Protein AF-A0A956UAR2-F1 (afdb_monomer_lite)

pLDDT: mean 91.89, std 7.22, range [58.56, 98.56]

Sequence (109 aa):
MPASSVLVLFIIAAMLYVFWKFGYRDERAEPYEEAINDVESRLDWARSRPTPLPAGMETHLQEAETLVAEAKKLWNGMKWDRALRTAWKARKAMNQAQDIFTADYKARN

Structure (mmCIF, N/CA/C/O backbone):
data_AF-A0A956UAR2-F1
#
_entry.id   AF-A0A956UAR2-F1
#
loop_
_atom_site.group_PDB
_atom_site.id
_atom_site.type_symbol
_atom_site.label_atom_id
_atom_site.label_alt_id
_atom_site.label_comp_id
_atom_site.label_asym_id
_atom_site.label_entity_id
_atom_site.label_seq_id
_atom_site.pdbx_PDB_ins_code
_atom_site.Cartn_x
_atom_site.Cartn_y
_atom_site.Cartn_z
_atom_site.occupancy
_atom_site.B_iso_or_equiv
_atom_site.auth_seq_id
_atom_site.auth_comp_id
_atom_site.auth_asym_id
_atom_site.auth_atom_id
_atom_site.pdbx_PDB_model_num
ATOM 1 N N . MET A 1 1 ? 32.718 -3.453 -38.865 1.00 58.56 1 MET A N 1
ATOM 2 C CA . MET A 1 1 ? 31.285 -3.085 -38.922 1.00 58.56 1 MET A CA 1
ATOM 3 C C . MET A 1 1 ? 31.189 -1.579 -39.080 1.00 58.56 1 MET A C 1
ATOM 5 O O . MET A 1 1 ? 31.917 -0.894 -38.369 1.00 58.56 1 MET A O 1
ATOM 9 N N . PRO A 1 2 ? 30.374 -1.052 -40.006 1.00 71.06 2 PRO A N 1
ATOM 10 C CA . PRO A 1 2 ? 30.201 0.390 -40.126 1.00 71.06 2 PRO A CA 1
ATOM 11 C C . PRO A 1 2 ? 29.513 0.931 -38.862 1.00 71.06 2 PRO A C 1
ATOM 13 O O . PRO A 1 2 ? 28.656 0.260 -38.284 1.00 71.06 2 PRO A O 1
ATOM 16 N N . ALA A 1 3 ? 29.902 2.128 -38.413 1.00 66.94 3 ALA A N 1
ATOM 17 C CA . ALA A 1 3 ? 29.392 2.753 -37.184 1.00 66.94 3 ALA A CA 1
ATOM 18 C C . ALA A 1 3 ? 27.852 2.861 -37.155 1.00 66.94 3 ALA A C 1
ATOM 20 O O . ALA A 1 3 ? 27.229 2.763 -36.098 1.00 66.94 3 ALA A O 1
ATOM 21 N N . SER A 1 4 ? 27.232 2.968 -38.331 1.00 75.25 4 SER A N 1
ATOM 22 C CA . SER A 1 4 ? 25.784 2.943 -38.540 1.00 75.25 4 SER A CA 1
ATOM 23 C C . SER A 1 4 ? 25.126 1.622 -38.123 1.00 75.25 4 SER A C 1
ATOM 25 O O . SER A 1 4 ? 24.049 1.652 -37.538 1.00 75.25 4 SER A O 1
ATOM 27 N N . SER A 1 5 ? 25.767 0.466 -38.328 1.00 82.44 5 SER A N 1
ATOM 28 C CA . SER A 1 5 ? 25.226 -0.826 -37.874 1.00 82.44 5 SER A CA 1
ATOM 29 C C . SER A 1 5 ? 25.219 -0.948 -36.350 1.00 82.44 5 SER A C 1
ATOM 31 O O . SER A 1 5 ? 24.293 -1.518 -35.782 1.00 82.44 5 SER A O 1
ATOM 33 N N . VAL A 1 6 ? 26.227 -0.386 -35.678 1.00 82.88 6 VAL A N 1
ATOM 34 C CA . VAL A 1 6 ? 26.327 -0.402 -34.211 1.00 82.88 6 VAL A CA 1
ATOM 35 C C . VAL A 1 6 ? 25.265 0.508 -33.586 1.00 82.88 6 VAL A C 1
ATOM 37 O O . VAL A 1 6 ? 24.587 0.100 -32.647 1.00 82.88 6 VAL A O 1
ATOM 40 N N . LEU A 1 7 ? 25.057 1.706 -34.143 1.00 87.25 7 LEU A N 1
ATOM 41 C CA . LEU A 1 7 ? 24.005 2.627 -33.699 1.00 87.25 7 LEU A CA 1
ATOM 42 C C . LEU A 1 7 ? 22.607 2.004 -33.822 1.00 87.25 7 LEU A C 1
ATOM 44 O O . LEU A 1 7 ? 21.807 2.093 -32.893 1.00 87.25 7 LEU A O 1
ATOM 48 N N . VAL A 1 8 ? 22.329 1.333 -34.943 1.00 90.19 8 VAL A N 1
ATOM 49 C CA . VAL A 1 8 ? 21.055 0.634 -35.163 1.00 90.19 8 VAL A CA 1
ATOM 50 C C . VAL A 1 8 ? 20.833 -0.453 -34.107 1.00 90.19 8 VAL A C 1
ATOM 52 O O . VAL A 1 8 ? 19.738 -0.551 -33.560 1.00 90.19 8 VAL A O 1
ATOM 55 N N . LEU A 1 9 ? 21.870 -1.218 -33.749 1.00 90.50 9 LEU A N 1
ATOM 56 C CA . LEU A 1 9 ? 21.777 -2.224 -32.686 1.00 90.50 9 LEU A CA 1
ATOM 57 C C . LEU A 1 9 ? 21.478 -1.604 -31.312 1.00 90.50 9 LEU A C 1
ATOM 59 O O . LEU A 1 9 ? 20.648 -2.142 -30.579 1.00 90.50 9 LEU A O 1
ATOM 63 N N . PHE A 1 10 ? 22.085 -0.461 -30.974 1.00 90.31 10 PHE A N 1
ATOM 64 C CA . PHE A 1 10 ? 21.771 0.259 -29.733 1.00 90.31 10 PHE A CA 1
ATOM 65 C C . PHE A 1 10 ? 20.321 0.748 -29.692 1.00 90.31 10 PHE A C 1
ATOM 67 O O . PHE A 1 10 ? 19.666 0.618 -28.659 1.00 90.31 10 PHE A O 1
ATOM 74 N N . ILE A 1 11 ? 19.805 1.272 -30.808 1.00 91.06 11 ILE A N 1
ATOM 75 C CA . ILE A 1 11 ? 18.410 1.720 -30.907 1.00 91.06 11 ILE A CA 1
ATOM 76 C C . ILE A 1 11 ? 17.457 0.536 -30.718 1.00 91.06 11 ILE A C 1
ATOM 78 O O . ILE A 1 11 ? 16.526 0.625 -29.920 1.00 91.06 11 ILE A O 1
ATOM 82 N N . ILE A 1 12 ? 17.714 -0.592 -31.386 1.00 93.75 12 ILE A N 1
ATOM 83 C CA . ILE A 1 12 ? 16.897 -1.806 -31.248 1.00 93.75 12 ILE A CA 1
ATOM 84 C C . ILE A 1 12 ? 16.917 -2.308 -29.799 1.00 93.75 12 ILE A C 1
ATOM 86 O O . ILE A 1 12 ? 15.861 -2.583 -29.230 1.00 93.75 12 ILE A O 1
ATOM 90 N N . ALA A 1 13 ? 18.093 -2.379 -29.171 1.00 89.62 13 ALA A N 1
ATOM 91 C CA . ALA A 1 13 ? 18.221 -2.798 -27.777 1.00 89.62 13 ALA A CA 1
ATOM 92 C C . ALA A 1 13 ? 17.467 -1.859 -26.818 1.00 89.62 13 ALA A C 1
ATOM 94 O O . ALA A 1 13 ? 16.775 -2.328 -25.915 1.00 89.62 13 ALA A O 1
ATOM 95 N N . ALA A 1 14 ? 17.548 -0.543 -27.036 1.00 89.69 14 ALA A N 1
ATOM 96 C CA . ALA A 1 14 ? 16.816 0.443 -26.247 1.00 89.69 14 ALA A CA 1
ATOM 97 C C . ALA A 1 14 ? 15.294 0.299 -26.415 1.00 89.69 14 ALA A C 1
ATOM 99 O O . ALA A 1 14 ? 14.567 0.329 -25.423 1.00 89.69 14 ALA A O 1
ATOM 100 N N . MET A 1 15 ? 14.808 0.084 -27.641 1.00 91.31 15 MET A N 1
ATOM 101 C CA . MET A 1 15 ? 13.387 -0.164 -27.901 1.00 91.31 15 MET A CA 1
ATOM 102 C C . MET A 1 15 ? 12.901 -1.431 -27.194 1.00 91.31 15 MET A C 1
ATOM 104 O O . MET A 1 15 ? 11.904 -1.381 -26.476 1.00 91.31 15 MET A O 1
ATOM 108 N N . LE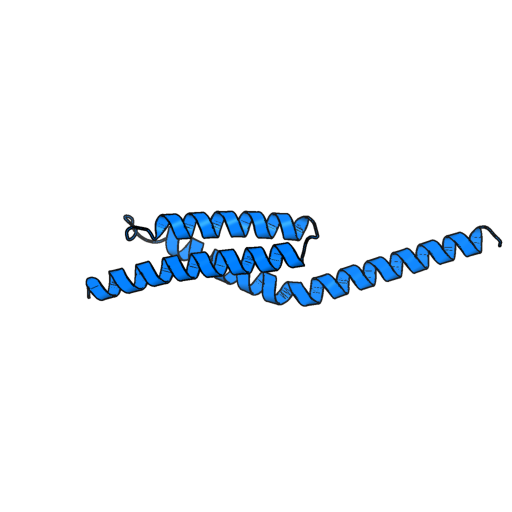U A 1 16 ? 13.624 -2.547 -27.336 1.00 91.25 16 LEU A N 1
ATOM 109 C CA . LEU A 1 16 ? 13.290 -3.809 -26.666 1.00 91.25 16 LEU A CA 1
ATOM 110 C C . LEU A 1 16 ? 13.265 -3.652 -25.142 1.00 91.25 16 LEU A C 1
ATOM 112 O O . LEU A 1 16 ? 12.344 -4.135 -24.486 1.00 91.25 16 LEU A O 1
ATOM 116 N N . TYR A 1 17 ? 14.237 -2.930 -24.583 1.00 87.62 17 TYR A N 1
ATOM 117 C CA . TYR A 1 17 ? 14.280 -2.624 -23.157 1.00 87.62 17 TYR A CA 1
ATOM 118 C C . TYR A 1 17 ? 13.049 -1.831 -22.699 1.00 87.62 17 TYR A C 1
ATOM 120 O O . TYR A 1 17 ? 12.459 -2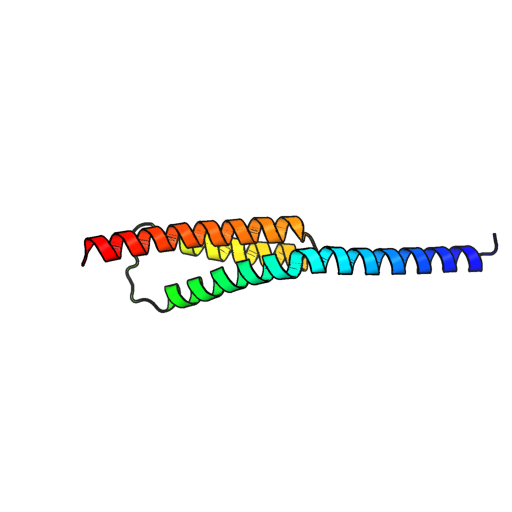.148 -21.665 1.00 87.62 17 TYR A O 1
ATOM 128 N N . VAL A 1 18 ? 12.632 -0.825 -23.472 1.00 86.44 18 VAL A N 1
ATOM 129 C CA . VAL A 1 18 ? 11.430 -0.035 -23.179 1.00 86.44 18 VAL A CA 1
ATOM 130 C C . VAL A 1 18 ? 10.179 -0.914 -23.224 1.00 86.44 18 VAL A C 1
ATOM 132 O O . VAL A 1 18 ? 9.417 -0.902 -22.260 1.00 86.44 18 VAL A O 1
ATOM 135 N N . PHE A 1 19 ? 9.988 -1.723 -24.270 1.00 86.94 19 PHE A N 1
ATOM 136 C CA . PHE A 1 19 ? 8.836 -2.628 -24.369 1.00 86.94 19 PHE A CA 1
ATOM 137 C C . PHE A 1 19 ? 8.771 -3.616 -23.205 1.00 86.94 19 PHE A C 1
ATOM 139 O O . PHE A 1 19 ? 7.724 -3.748 -22.573 1.00 86.94 19 PHE A O 1
ATOM 146 N N . TRP A 1 20 ? 9.897 -4.252 -22.873 1.00 87.25 20 TRP A N 1
ATOM 147 C CA . TRP A 1 20 ? 9.973 -5.168 -21.737 1.00 87.25 20 TRP A CA 1
ATOM 148 C C . TRP A 1 20 ? 9.613 -4.471 -20.421 1.00 87.25 20 TRP A C 1
ATOM 150 O O . TRP A 1 20 ? 8.828 -4.987 -19.631 1.00 87.25 20 TRP A O 1
ATOM 160 N N . LYS A 1 21 ? 10.126 -3.256 -20.208 1.00 80.31 21 LYS A N 1
ATOM 161 C CA . LYS A 1 21 ? 9.847 -2.456 -19.013 1.00 80.31 21 LYS A CA 1
ATOM 162 C C . LYS A 1 21 ? 8.374 -2.053 -18.892 1.00 80.31 21 LYS A C 1
ATOM 164 O O . LYS A 1 21 ? 7.857 -2.030 -17.776 1.00 80.31 21 LYS A O 1
ATOM 169 N N . PHE A 1 22 ? 7.713 -1.725 -20.003 1.00 82.50 22 PHE A N 1
ATOM 170 C CA . PHE A 1 22 ? 6.282 -1.417 -20.010 1.00 82.50 22 PHE A CA 1
ATOM 171 C C . PHE A 1 22 ? 5.439 -2.665 -19.745 1.00 82.50 22 PHE A C 1
ATOM 173 O O . PHE A 1 22 ? 4.619 -2.622 -18.835 1.00 82.50 22 PHE A O 1
ATOM 180 N N . GLY A 1 23 ? 5.701 -3.780 -20.434 1.00 80.75 23 GLY A N 1
ATOM 181 C CA . GLY A 1 23 ? 4.972 -5.034 -20.203 1.00 80.75 23 GLY A CA 1
ATOM 182 C C . GLY A 1 23 ? 5.117 -5.546 -18.767 1.00 80.75 23 GLY A C 1
ATOM 183 O O . GLY A 1 23 ? 4.135 -5.863 -18.108 1.00 80.75 23 GLY A O 1
ATOM 184 N N . TYR A 1 24 ? 6.335 -5.514 -18.221 1.00 78.62 24 TYR A N 1
ATOM 185 C CA . TYR A 1 24 ? 6.604 -5.945 -16.847 1.00 78.62 24 TYR A CA 1
ATOM 186 C C . TYR A 1 24 ? 5.917 -5.070 -15.780 1.00 78.62 24 TYR A C 1
ATOM 188 O O . TYR A 1 24 ? 5.572 -5.558 -14.697 1.00 78.62 24 TYR A O 1
ATOM 196 N N . ARG A 1 25 ? 5.744 -3.768 -16.056 1.00 83.06 25 ARG A N 1
ATOM 197 C CA . ARG A 1 25 ? 4.976 -2.855 -15.198 1.00 83.06 25 ARG A CA 1
ATOM 198 C C . ARG A 1 25 ? 3.483 -3.159 -15.286 1.00 83.06 25 ARG A C 1
ATOM 200 O O . ARG A 1 25 ? 2.839 -3.169 -14.244 1.00 83.06 25 ARG A O 1
ATOM 207 N N . ASP A 1 26 ? 2.970 -3.392 -16.489 1.00 81.81 26 ASP A N 1
ATOM 208 C CA . ASP A 1 26 ? 1.546 -3.612 -16.759 1.00 81.81 26 ASP A CA 1
ATOM 209 C C . ASP A 1 26 ? 1.002 -4.817 -15.979 1.00 81.81 26 ASP A C 1
ATOM 211 O O . ASP A 1 26 ? 0.044 -4.683 -15.224 1.00 81.81 26 ASP A O 1
ATOM 215 N N . GLU A 1 27 ? 1.732 -5.940 -15.990 1.00 85.31 27 GLU A N 1
ATOM 216 C CA . GLU A 1 27 ? 1.407 -7.149 -15.208 1.00 85.31 27 GLU A CA 1
ATOM 217 C C . GLU A 1 27 ? 1.254 -6.905 -13.694 1.00 85.31 27 GLU A C 1
ATOM 219 O O . GLU A 1 27 ? 0.623 -7.686 -12.984 1.00 85.31 27 GLU A O 1
ATOM 224 N N . ARG A 1 28 ? 1.885 -5.850 -13.166 1.00 87.56 28 ARG A N 1
ATOM 225 C CA . ARG A 1 28 ? 1.887 -5.512 -11.735 1.00 87.56 28 ARG A CA 1
ATOM 226 C C . ARG A 1 28 ? 1.029 -4.301 -11.413 1.00 87.56 28 ARG A C 1
ATOM 228 O O . ARG A 1 28 ? 0.822 -4.048 -10.230 1.00 87.56 28 ARG A O 1
ATOM 235 N N . ALA A 1 29 ? 0.596 -3.547 -12.421 1.00 88.88 29 ALA A N 1
ATOM 236 C CA . ALA A 1 29 ? -0.111 -2.287 -12.250 1.00 88.88 29 ALA A CA 1
ATOM 237 C C . ALA A 1 29 ? -1.476 -2.522 -11.624 1.00 88.88 29 ALA A C 1
ATOM 239 O O . ALA A 1 29 ? -1.738 -1.981 -10.558 1.00 88.88 29 ALA A O 1
ATOM 240 N N . GLU A 1 30 ? -2.273 -3.413 -12.203 1.00 93.06 30 GLU A N 1
ATOM 241 C CA . GLU A 1 30 ? -3.609 -3.726 -11.701 1.00 93.06 30 GLU A CA 1
ATOM 242 C C . GLU A 1 30 ? -3.618 -4.194 -10.229 1.00 93.06 30 GLU A C 1
ATOM 244 O O . GLU A 1 30 ? -4.246 -3.524 -9.406 1.00 93.06 30 GLU A O 1
ATOM 249 N N . PRO A 1 31 ? -2.880 -5.248 -9.813 1.00 94.50 31 PRO A N 1
ATOM 250 C CA . PRO A 1 31 ? -2.913 -5.698 -8.417 1.00 94.50 31 PRO A CA 1
ATOM 251 C C . PRO A 1 31 ? -2.290 -4.687 -7.444 1.00 94.50 31 PRO A C 1
ATOM 253 O O . PRO A 1 31 ? -2.614 -4.683 -6.253 1.00 94.50 31 PRO A O 1
ATOM 256 N N . TYR A 1 32 ? -1.374 -3.841 -7.922 1.00 96.38 32 TYR A N 1
ATOM 257 C CA . TYR A 1 32 ? -0.813 -2.752 -7.130 1.00 96.38 32 TYR A CA 1
ATOM 258 C C . TYR A 1 32 ? -1.848 -1.646 -6.909 1.00 96.38 32 TYR A C 1
ATOM 260 O O . TYR A 1 32 ? -2.061 -1.235 -5.769 1.00 96.38 32 TYR A O 1
ATOM 268 N N . GLU A 1 33 ? -2.494 -1.185 -7.978 1.00 95.88 33 GLU A N 1
ATOM 269 C CA . GLU A 1 33 ? -3.506 -0.131 -7.942 1.00 95.88 33 GLU A CA 1
ATOM 270 C C . GLU A 1 33 ? -4.717 -0.563 -7.118 1.00 95.88 33 GLU A C 1
ATOM 272 O O . GLU A 1 33 ? -5.171 0.210 -6.278 1.00 95.88 33 GLU A O 1
ATOM 277 N N . GLU A 1 34 ? -5.177 -1.810 -7.256 1.00 96.56 34 GLU A N 1
ATOM 278 C CA . GLU A 1 34 ? -6.248 -2.359 -6.419 1.00 96.56 34 GLU A CA 1
ATOM 279 C C . GLU A 1 34 ? -5.881 -2.290 -4.929 1.00 96.56 34 GLU A C 1
ATOM 281 O O . GLU A 1 34 ? -6.651 -1.781 -4.113 1.00 96.56 34 GLU A O 1
ATOM 286 N N . ALA A 1 35 ? -4.682 -2.758 -4.560 1.00 96.44 35 ALA A N 1
ATOM 287 C CA . ALA A 1 35 ? -4.247 -2.772 -3.167 1.00 96.44 35 ALA A CA 1
ATOM 288 C C . ALA A 1 35 ? -4.083 -1.359 -2.584 1.00 96.44 35 ALA A C 1
ATOM 290 O O . ALA A 1 35 ? -4.435 -1.135 -1.427 1.00 96.44 35 ALA A O 1
ATOM 291 N N . ILE A 1 36 ? -3.554 -0.411 -3.361 1.00 97.94 36 ILE A N 1
ATOM 292 C CA . ILE A 1 36 ? -3.402 0.982 -2.927 1.00 97.94 36 ILE A CA 1
ATOM 293 C C . ILE A 1 36 ? -4.768 1.651 -2.776 1.00 97.94 36 ILE A C 1
ATOM 295 O O . ILE A 1 36 ? -5.039 2.222 -1.722 1.00 97.94 36 ILE A O 1
ATOM 299 N N . ASN A 1 37 ? -5.641 1.531 -3.777 1.00 97.56 37 ASN A N 1
ATOM 300 C CA . ASN A 1 37 ? -6.957 2.166 -3.764 1.00 97.56 37 ASN A CA 1
ATOM 301 C C . ASN A 1 37 ? -7.846 1.626 -2.631 1.00 97.56 37 ASN A C 1
ATOM 303 O O . ASN A 1 37 ? -8.552 2.409 -1.994 1.00 97.56 37 ASN A O 1
ATOM 307 N N . ASP A 1 38 ? -7.780 0.320 -2.334 1.00 97.44 38 ASP A N 1
ATOM 308 C CA . ASP A 1 38 ? -8.462 -0.289 -1.181 1.00 97.44 38 ASP A CA 1
ATOM 309 C C . ASP A 1 38 ? -8.013 0.358 0.136 1.00 97.44 38 ASP A C 1
ATOM 311 O O . ASP A 1 38 ? -8.839 0.814 0.929 1.00 97.44 38 ASP A O 1
ATOM 315 N N . VAL A 1 39 ? -6.698 0.438 0.366 1.00 97.69 39 VAL A N 1
ATOM 316 C CA . VAL A 1 39 ? -6.154 0.983 1.616 1.00 97.69 39 VAL A CA 1
ATOM 317 C C . VAL A 1 39 ? -6.447 2.470 1.749 1.00 97.69 39 VAL A C 1
ATOM 319 O O . VAL A 1 39 ? -6.877 2.896 2.816 1.00 97.69 39 VAL A O 1
ATOM 322 N N . GLU A 1 40 ? -6.253 3.264 0.697 1.00 97.75 40 GLU A N 1
ATOM 323 C CA . GLU A 1 40 ? -6.501 4.709 0.750 1.00 97.75 40 GLU A CA 1
ATOM 324 C C . GLU A 1 40 ? -7.974 5.025 1.008 1.00 97.75 40 GLU A C 1
ATOM 326 O O . GLU A 1 40 ? -8.276 5.819 1.898 1.00 97.75 40 GLU A O 1
ATOM 331 N N . SER A 1 41 ? -8.893 4.314 0.349 1.00 96.56 41 SER A N 1
ATOM 332 C CA . SER A 1 41 ? -10.332 4.476 0.593 1.00 96.56 41 SER A CA 1
ATOM 333 C C . SER A 1 41 ? -10.706 4.155 2.046 1.00 96.56 41 SER A C 1
ATOM 335 O O . SER A 1 41 ? -11.532 4.834 2.658 1.00 96.56 41 SER A O 1
ATOM 337 N N . ARG A 1 42 ? -10.078 3.127 2.632 1.00 96.44 42 ARG A N 1
ATOM 338 C CA . ARG A 1 42 ? -10.311 2.718 4.028 1.00 96.44 42 ARG A CA 1
ATOM 339 C C . ARG A 1 42 ? -9.644 3.661 5.034 1.00 96.44 42 ARG A C 1
ATOM 341 O O . ARG A 1 42 ? -10.212 3.889 6.101 1.00 96.44 42 ARG A O 1
ATOM 348 N N . LEU A 1 43 ? -8.491 4.247 4.699 1.00 96.25 43 LEU A N 1
ATOM 349 C CA . LEU A 1 43 ? -7.855 5.307 5.491 1.00 96.25 43 LEU A CA 1
ATOM 350 C C . LEU A 1 43 ? -8.738 6.554 5.535 1.00 96.25 43 LEU A C 1
ATOM 352 O O . LEU A 1 43 ? -8.968 7.101 6.611 1.00 96.25 43 LEU A O 1
ATOM 356 N N . ASP A 1 44 ? -9.278 6.975 4.393 1.00 95.94 44 ASP A N 1
ATOM 357 C CA . ASP A 1 44 ? -10.163 8.138 4.315 1.00 95.94 44 ASP A CA 1
ATOM 358 C C . ASP A 1 44 ? -11.455 7.915 5.101 1.00 95.94 44 ASP A C 1
ATOM 360 O O . ASP A 1 44 ? -11.886 8.779 5.871 1.00 95.94 44 ASP A O 1
ATOM 364 N N . TRP A 1 45 ? -12.022 6.710 5.007 1.00 93.69 45 TRP A N 1
ATOM 365 C CA . TRP A 1 45 ? -13.125 6.303 5.868 1.00 93.69 45 TRP A CA 1
ATOM 366 C C . TRP A 1 45 ? -12.758 6.396 7.355 1.00 93.69 45 TRP A C 1
ATOM 368 O O . TRP A 1 45 ? -13.520 6.978 8.128 1.00 93.69 45 TRP A O 1
ATOM 378 N N . ALA A 1 46 ? -11.599 5.876 7.769 1.00 91.94 46 ALA A N 1
ATOM 379 C CA . ALA A 1 46 ? -11.174 5.890 9.168 1.00 91.94 46 ALA A CA 1
ATOM 380 C C . ALA A 1 46 ? -10.974 7.319 9.701 1.00 91.94 46 ALA A C 1
ATOM 382 O O . ALA A 1 46 ? -11.408 7.623 10.810 1.00 91.94 46 ALA A O 1
ATOM 383 N N . ARG A 1 47 ? -10.403 8.218 8.889 1.00 90.38 47 ARG A N 1
ATOM 384 C CA . ARG A 1 47 ? -10.220 9.646 9.216 1.00 90.38 47 ARG A CA 1
ATOM 385 C C . ARG A 1 47 ? -11.541 10.390 9.404 1.00 90.38 47 ARG A C 1
ATOM 387 O O . ARG A 1 47 ? -11.593 11.360 10.150 1.00 90.38 47 ARG A O 1
ATOM 394 N N . SER A 1 48 ? -12.608 9.939 8.745 1.00 91.06 48 SER A N 1
ATOM 395 C CA . SER A 1 48 ? -13.944 10.530 8.885 1.00 91.06 48 SER A CA 1
ATOM 396 C C . SER A 1 48 ? -14.672 10.122 10.175 1.00 91.06 48 SER A C 1
ATOM 398 O O . SER A 1 48 ? -15.763 10.627 10.451 1.00 91.06 48 SER A O 1
ATOM 400 N N . ARG A 1 49 ? -14.118 9.189 10.966 1.00 84.81 49 ARG A N 1
ATOM 401 C CA . ARG A 1 49 ? -14.780 8.683 12.173 1.00 84.81 49 ARG A CA 1
ATOM 402 C C . ARG A 1 49 ? -14.542 9.587 13.386 1.00 84.81 49 ARG A C 1
ATOM 404 O O . ARG A 1 49 ? -13.447 10.121 13.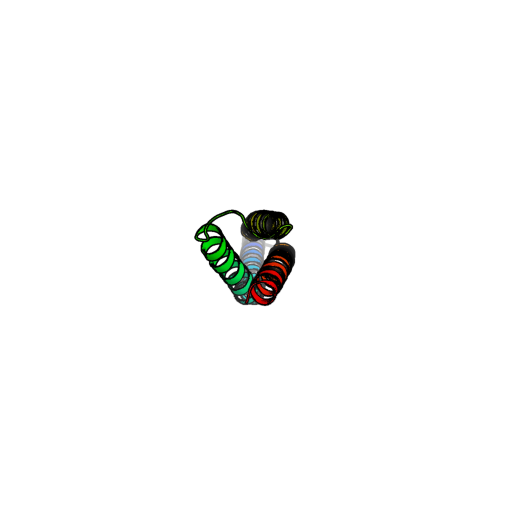548 1.00 84.81 49 ARG A O 1
ATOM 411 N N . PRO A 1 50 ? -15.546 9.729 14.273 1.00 79.19 50 PRO A N 1
ATOM 412 C CA . PRO A 1 50 ? -15.357 10.405 15.548 1.00 79.19 50 PRO A CA 1
ATOM 413 C C . PRO A 1 50 ? -14.296 9.687 16.388 1.00 79.19 50 PRO A C 1
ATOM 415 O O . PRO A 1 50 ? -14.312 8.460 16.499 1.00 79.19 50 PRO A O 1
ATOM 418 N N . THR A 1 51 ? -13.395 10.451 16.996 1.00 80.00 51 THR A N 1
ATOM 419 C CA . THR A 1 51 ? -12.439 9.956 17.991 1.00 80.00 51 THR A CA 1
ATOM 420 C C . THR A 1 51 ? -13.112 9.832 19.371 1.00 80.00 51 THR A C 1
ATOM 422 O O . THR A 1 51 ? -14.084 10.542 19.641 1.00 80.00 51 THR A O 1
ATOM 425 N N . PRO A 1 52 ? -12.624 8.953 20.271 1.00 82.69 52 PRO A N 1
ATOM 426 C CA . PRO A 1 52 ? -11.446 8.095 20.134 1.00 82.69 52 PRO A CA 1
ATOM 427 C C . PRO A 1 52 ? -11.710 6.816 19.327 1.00 82.69 52 PRO A C 1
ATOM 429 O O . PRO A 1 52 ? -12.777 6.210 19.418 1.00 82.69 52 PRO A O 1
ATOM 432 N N . LEU A 1 53 ? -10.697 6.388 18.569 1.00 87.62 53 LEU A N 1
ATOM 433 C CA . LEU A 1 53 ? -10.690 5.078 17.922 1.00 87.62 53 LEU A CA 1
ATOM 434 C C . LEU A 1 53 ? -10.453 3.964 18.963 1.00 87.62 53 LEU A C 1
ATOM 436 O O . LEU A 1 53 ? -9.856 4.221 20.012 1.00 87.62 53 LEU A O 1
ATOM 440 N N . PRO A 1 54 ? -10.886 2.721 18.684 1.00 90.25 54 PRO A N 1
ATOM 441 C CA . PRO A 1 54 ? -10.553 1.562 19.503 1.00 90.25 54 PRO A CA 1
ATOM 442 C C . PRO A 1 54 ? -9.046 1.432 19.761 1.00 90.25 54 PRO A C 1
ATOM 444 O O . PRO A 1 54 ? -8.218 1.695 18.882 1.00 90.25 54 PRO A O 1
ATOM 447 N N . ALA A 1 55 ? -8.687 0.983 20.965 1.00 88.62 55 ALA A N 1
ATOM 448 C CA . ALA A 1 55 ? -7.293 0.802 21.355 1.00 88.62 55 ALA A CA 1
ATOM 449 C C . ALA A 1 55 ? -6.558 -0.135 20.375 1.00 88.62 55 ALA A C 1
ATOM 451 O O . ALA A 1 55 ? -7.049 -1.211 20.042 1.00 88.62 55 ALA A O 1
ATOM 452 N N . GLY A 1 56 ? -5.383 0.287 19.900 1.00 89.62 56 GLY A N 1
ATOM 453 C CA . GLY A 1 56 ? -4.569 -0.461 18.933 1.00 89.62 56 GLY A CA 1
ATOM 454 C C . GLY A 1 56 ? -4.967 -0.285 17.461 1.00 89.62 56 GLY A C 1
ATOM 455 O O . GLY A 1 56 ? -4.146 -0.553 16.586 1.00 89.62 56 GLY A O 1
ATOM 456 N N . MET A 1 57 ? -6.167 0.230 17.157 1.00 94.06 57 MET A N 1
ATOM 457 C CA . MET A 1 57 ? -6.580 0.502 15.772 1.00 94.06 57 MET A CA 1
ATOM 458 C C . MET A 1 57 ? -5.725 1.605 15.137 1.00 94.06 57 MET A C 1
ATOM 460 O O . MET A 1 57 ? -5.279 1.466 14.001 1.00 94.06 57 MET A O 1
ATOM 464 N N . GLU A 1 58 ? -5.463 2.683 15.880 1.00 93.44 58 GLU A N 1
ATOM 465 C CA . GLU A 1 58 ? -4.709 3.846 15.395 1.00 93.44 58 GLU A CA 1
ATOM 466 C C . GLU A 1 58 ? -3.287 3.478 14.945 1.00 93.44 58 GLU A C 1
ATOM 468 O O . GLU A 1 58 ? -2.837 3.918 13.890 1.00 93.44 58 GLU A O 1
ATOM 473 N N . THR A 1 59 ? -2.612 2.587 15.677 1.00 94.88 59 THR A N 1
ATOM 474 C CA . THR A 1 59 ? -1.267 2.109 15.325 1.00 94.88 59 THR A CA 1
ATOM 475 C C . THR A 1 59 ? -1.250 1.406 13.969 1.00 94.88 59 THR A C 1
ATOM 477 O O . THR A 1 59 ? -0.378 1.676 13.145 1.00 94.88 59 THR A O 1
ATOM 480 N N . HIS A 1 60 ? -2.231 0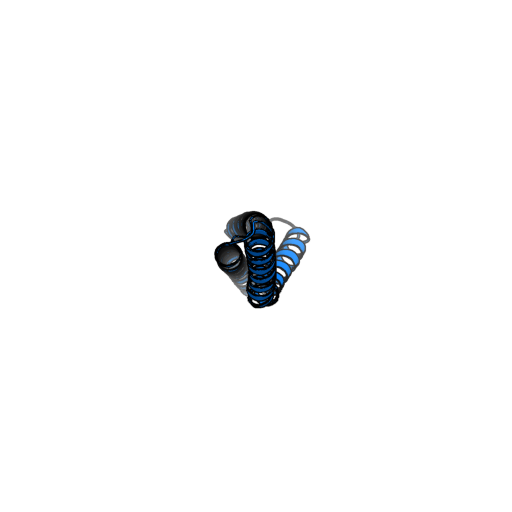.542 13.704 1.00 97.19 60 HIS A N 1
ATOM 481 C CA . HIS A 1 60 ? -2.326 -0.163 12.427 1.00 97.19 60 HIS A CA 1
ATOM 482 C C . HIS A 1 60 ? -2.736 0.755 11.268 1.00 97.19 60 HIS A C 1
ATOM 484 O O . HIS A 1 60 ? -2.271 0.558 10.145 1.00 97.19 60 HIS A O 1
ATOM 490 N N . LEU A 1 61 ? -3.553 1.784 11.522 1.00 96.50 61 LEU A N 1
ATOM 491 C CA . LEU A 1 61 ? -3.858 2.810 10.518 1.00 96.50 61 LEU A CA 1
ATOM 492 C C . LEU A 1 61 ? -2.609 3.615 10.142 1.00 96.50 61 LEU A C 1
ATOM 494 O O . LEU A 1 61 ? -2.346 3.812 8.957 1.00 96.50 61 LEU A O 1
ATOM 498 N N . GLN A 1 62 ? -1.809 4.022 11.130 1.00 96.50 62 GLN A N 1
ATOM 499 C CA . GLN A 1 62 ? -0.565 4.755 10.894 1.00 96.50 62 GLN A CA 1
ATOM 500 C C . GLN A 1 62 ? 0.478 3.895 10.158 1.00 96.50 62 GLN A C 1
ATOM 502 O O . GLN A 1 62 ? 1.174 4.374 9.257 1.00 96.50 62 GLN A O 1
ATOM 507 N N . GLU A 1 63 ? 0.569 2.606 10.502 1.00 97.88 63 GLU A N 1
ATOM 508 C CA . GLU A 1 63 ? 1.394 1.637 9.776 1.00 97.88 63 GLU A CA 1
ATOM 509 C C . GLU A 1 63 ? 0.939 1.504 8.314 1.00 97.88 63 GLU A C 1
ATOM 511 O O . GLU A 1 63 ? 1.764 1.600 7.401 1.00 97.88 63 GLU A O 1
ATOM 516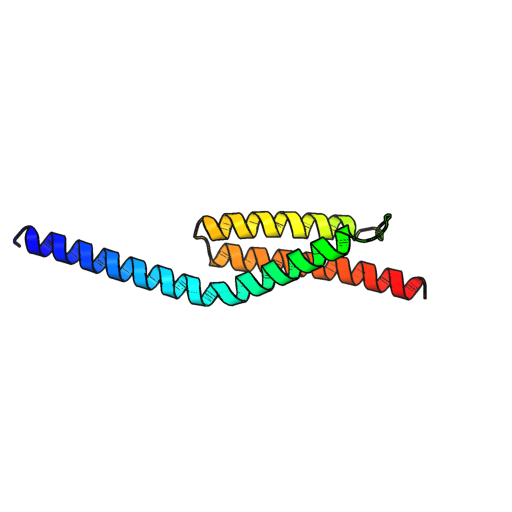 N N . ALA A 1 64 ? -0.367 1.344 8.072 1.00 97.75 64 ALA A N 1
ATOM 517 C CA . ALA A 1 64 ? -0.927 1.261 6.726 1.00 97.75 64 ALA A CA 1
ATOM 518 C C . ALA A 1 64 ? -0.623 2.523 5.900 1.00 97.75 64 ALA A C 1
ATOM 520 O O . ALA A 1 64 ? -0.162 2.407 4.764 1.00 97.75 64 ALA A O 1
ATOM 521 N N . GLU A 1 65 ? -0.803 3.716 6.471 1.00 97.69 65 GLU A N 1
ATOM 522 C CA . GLU A 1 65 ? -0.488 4.996 5.822 1.00 97.69 65 GLU A CA 1
ATOM 523 C C . GLU A 1 65 ? 0.996 5.099 5.435 1.00 97.69 65 GLU A C 1
ATOM 525 O O . GLU A 1 65 ? 1.337 5.454 4.301 1.00 97.69 65 GLU A O 1
ATOM 530 N N . THR A 1 66 ? 1.885 4.709 6.349 1.00 98.38 66 THR A N 1
ATOM 531 C CA . THR A 1 66 ? 3.337 4.719 6.120 1.00 98.38 66 THR A CA 1
ATOM 532 C C . THR A 1 66 ? 3.722 3.772 4.982 1.00 98.38 66 THR A C 1
ATOM 534 O O . THR A 1 66 ? 4.499 4.132 4.093 1.00 98.38 66 THR A O 1
ATOM 537 N N . LEU A 1 67 ? 3.144 2.569 4.971 1.00 98.50 67 LEU A N 1
ATOM 538 C CA . LEU A 1 67 ? 3.395 1.564 3.943 1.00 98.50 67 LEU A CA 1
ATOM 539 C C . LEU A 1 67 ? 2.839 1.983 2.576 1.00 98.50 67 LEU A C 1
ATOM 541 O O . LEU A 1 67 ? 3.498 1.734 1.568 1.00 98.50 67 LEU A O 1
ATOM 545 N N . VAL A 1 68 ? 1.686 2.660 2.507 1.00 98.25 68 VAL A N 1
ATOM 546 C CA . VAL A 1 68 ? 1.168 3.224 1.244 1.00 98.25 68 VAL A CA 1
ATOM 547 C C . VAL A 1 68 ? 2.138 4.259 0.679 1.00 98.25 68 VAL A C 1
ATOM 549 O O . VAL A 1 68 ? 2.492 4.193 -0.504 1.00 98.25 68 VAL A O 1
ATOM 552 N N . ALA A 1 69 ? 2.625 5.181 1.513 1.00 98.25 69 ALA A N 1
ATOM 553 C CA . ALA A 1 69 ? 3.592 6.188 1.086 1.00 98.25 69 ALA A CA 1
ATOM 554 C C . ALA A 1 69 ? 4.898 5.545 0.576 1.00 98.25 69 ALA A C 1
ATOM 556 O O . ALA A 1 69 ? 5.420 5.922 -0.481 1.00 98.25 69 ALA A O 1
ATOM 557 N N . GLU A 1 70 ? 5.406 4.525 1.276 1.00 98.44 70 GLU A N 1
ATOM 558 C CA . GLU A 1 70 ? 6.580 3.764 0.840 1.00 98.44 70 GLU A CA 1
ATOM 559 C C . GLU A 1 70 ? 6.320 3.014 -0.477 1.00 98.44 70 GLU A C 1
ATOM 561 O O . GLU A 1 70 ? 7.148 3.060 -1.392 1.00 98.44 70 GLU A O 1
ATOM 566 N N . ALA A 1 71 ? 5.166 2.360 -0.610 1.00 98.12 71 ALA A N 1
ATOM 567 C CA . ALA A 1 71 ? 4.784 1.627 -1.809 1.00 98.12 71 ALA A CA 1
ATOM 568 C C . ALA A 1 71 ? 4.727 2.552 -3.034 1.00 98.12 71 ALA A C 1
ATOM 570 O O . ALA A 1 71 ? 5.281 2.209 -4.078 1.00 98.12 71 ALA A O 1
ATOM 571 N N . LYS A 1 72 ? 4.147 3.754 -2.904 1.00 98.00 72 LYS A N 1
ATOM 572 C CA . LYS A 1 72 ? 4.133 4.790 -3.957 1.00 98.00 72 LYS A CA 1
ATOM 573 C C . LYS A 1 72 ? 5.534 5.268 -4.330 1.00 98.00 72 LYS A C 1
ATOM 575 O O . LYS A 1 72 ? 5.854 5.399 -5.512 1.00 98.00 72 LYS A O 1
ATOM 580 N N . LYS A 1 73 ? 6.417 5.457 -3.345 1.00 98.25 73 LYS A N 1
ATOM 581 C CA . LYS A 1 73 ? 7.826 5.802 -3.595 1.00 98.25 73 LYS A CA 1
ATOM 582 C C . LYS A 1 73 ? 8.561 4.694 -4.358 1.00 98.25 73 LYS A C 1
ATOM 584 O O . LYS A 1 73 ? 9.312 4.984 -5.289 1.00 98.25 73 LYS A O 1
ATOM 589 N N . LEU A 1 74 ? 8.360 3.432 -3.978 1.00 97.75 74 LEU A N 1
ATOM 590 C CA . LEU A 1 74 ? 8.947 2.272 -4.658 1.00 97.75 74 LEU A CA 1
ATOM 591 C C . LEU A 1 74 ? 8.412 2.121 -6.082 1.00 97.75 74 LEU A C 1
ATOM 593 O O . LEU A 1 74 ? 9.200 1.826 -6.982 1.00 97.75 74 LEU A O 1
ATOM 597 N N . TRP A 1 75 ? 7.113 2.358 -6.275 1.00 95.56 75 TRP A N 1
ATOM 598 C CA . TRP A 1 75 ? 6.465 2.375 -7.580 1.00 95.56 75 TRP A CA 1
ATOM 599 C C . TRP A 1 75 ? 7.142 3.428 -8.461 1.00 95.56 75 TRP A C 1
ATOM 601 O O . TRP A 1 75 ? 7.824 3.084 -9.416 1.00 95.56 75 TRP A O 1
ATOM 611 N N . ASN A 1 76 ? 7.151 4.699 -8.067 1.00 94.19 76 ASN A N 1
ATOM 612 C CA . ASN A 1 76 ? 7.798 5.756 -8.857 1.00 94.19 76 ASN A CA 1
ATOM 613 C C . ASN A 1 76 ? 9.303 5.513 -9.107 1.00 94.19 76 ASN A C 1
ATOM 615 O O . ASN A 1 76 ? 9.838 5.909 -10.139 1.00 94.19 76 ASN A O 1
ATOM 619 N N . GLY A 1 77 ? 9.982 4.807 -8.197 1.00 94.75 77 GLY A N 1
ATOM 620 C CA . GLY A 1 77 ? 11.368 4.354 -8.349 1.00 94.75 77 GLY A CA 1
ATOM 621 C C . GLY A 1 77 ? 11.566 3.102 -9.214 1.00 94.75 77 GLY A C 1
ATOM 622 O O . GLY A 1 77 ? 12.664 2.546 -9.214 1.00 94.75 77 GLY A O 1
ATOM 623 N N . MET A 1 78 ? 10.530 2.633 -9.914 1.00 92.00 78 MET A N 1
ATOM 624 C CA . MET A 1 78 ? 10.516 1.451 -10.785 1.00 92.00 78 MET A CA 1
ATOM 625 C C . MET A 1 78 ? 10.843 0.128 -10.079 1.00 92.00 78 MET A C 1
ATOM 627 O O . MET A 1 78 ? 11.245 -0.851 -10.707 1.00 92.00 78 MET A O 1
ATOM 631 N N . LYS A 1 79 ? 10.665 0.072 -8.756 1.00 94.50 79 LYS A N 1
ATOM 632 C CA . LYS A 1 79 ? 10.849 -1.135 -7.939 1.00 94.50 79 LYS A CA 1
ATOM 633 C C . LYS A 1 79 ? 9.513 -1.866 -7.795 1.00 94.50 79 LYS A C 1
ATOM 635 O O . LYS A 1 79 ? 9.068 -2.114 -6.676 1.00 94.50 79 LYS A O 1
ATOM 640 N N . TRP A 1 80 ? 8.886 -2.201 -8.923 1.00 94.25 80 TRP A N 1
ATOM 641 C CA . TRP A 1 80 ? 7.488 -2.650 -9.021 1.00 94.25 80 TRP A CA 1
ATOM 642 C C . TRP A 1 80 ? 7.153 -3.841 -8.112 1.00 94.25 80 TRP A C 1
ATOM 644 O O . TRP A 1 80 ? 6.202 -3.784 -7.344 1.00 94.25 80 TRP A O 1
ATOM 654 N N . ASP A 1 81 ? 7.996 -4.875 -8.097 1.00 94.44 81 ASP A N 1
ATOM 655 C CA . ASP A 1 81 ? 7.839 -6.036 -7.208 1.00 94.44 81 ASP A CA 1
ATOM 656 C C . ASP A 1 81 ? 7.837 -5.664 -5.719 1.00 94.44 81 ASP A C 1
ATOM 658 O O . ASP A 1 81 ? 7.089 -6.221 -4.914 1.00 94.44 81 ASP A O 1
ATOM 662 N N . ARG A 1 82 ? 8.724 -4.743 -5.322 1.00 97.06 82 ARG A N 1
ATOM 663 C CA . ARG A 1 82 ? 8.789 -4.279 -3.932 1.00 97.06 82 ARG A CA 1
ATOM 664 C C . ARG A 1 82 ? 7.586 -3.399 -3.620 1.00 97.06 82 ARG A C 1
ATOM 666 O O . ARG A 1 82 ? 7.014 -3.566 -2.555 1.00 97.06 82 ARG A O 1
ATOM 673 N N . ALA A 1 83 ? 7.192 -2.531 -4.550 1.00 98.00 83 ALA A N 1
ATOM 674 C CA . ALA A 1 83 ? 6.015 -1.682 -4.419 1.00 98.00 83 ALA A CA 1
ATOM 675 C C . ALA A 1 83 ? 4.744 -2.510 -4.189 1.00 98.00 83 ALA A C 1
ATOM 677 O O . ALA A 1 83 ? 4.030 -2.250 -3.226 1.00 98.00 83 ALA A O 1
ATOM 678 N N . LEU A 1 84 ? 4.521 -3.556 -4.993 1.00 97.44 84 LEU A N 1
ATOM 679 C CA . LEU A 1 84 ? 3.384 -4.466 -4.846 1.00 97.44 84 LEU A CA 1
ATOM 680 C C . LEU A 1 84 ? 3.394 -5.188 -3.493 1.00 97.44 84 LEU A C 1
ATOM 682 O O . LEU A 1 84 ? 2.400 -5.181 -2.772 1.00 97.44 84 LEU A O 1
ATOM 686 N N . ARG A 1 85 ? 4.541 -5.750 -3.086 1.00 98.06 85 ARG A N 1
ATOM 687 C CA . ARG A 1 85 ? 4.655 -6.396 -1.768 1.00 98.06 85 ARG A CA 1
ATOM 688 C C . ARG A 1 85 ? 4.404 -5.424 -0.617 1.00 98.06 85 ARG A C 1
ATOM 690 O O . ARG A 1 85 ? 3.789 -5.813 0.372 1.00 98.06 85 ARG A O 1
ATOM 697 N N . THR A 1 86 ? 4.884 -4.188 -0.718 1.00 98.50 86 THR A N 1
ATOM 698 C CA . THR A 1 86 ? 4.637 -3.155 0.294 1.00 98.50 86 THR A CA 1
ATOM 699 C C . THR A 1 86 ? 3.161 -2.743 0.315 1.00 98.50 86 THR A C 1
ATOM 701 O O . THR A 1 86 ? 2.598 -2.630 1.401 1.00 98.50 86 THR A O 1
ATOM 704 N N . ALA A 1 87 ? 2.494 -2.638 -0.840 1.00 98.38 87 ALA A N 1
ATOM 705 C CA . ALA A 1 87 ? 1.052 -2.390 -0.915 1.00 98.38 87 ALA A CA 1
ATOM 706 C C . ALA A 1 87 ? 0.237 -3.510 -0.239 1.00 98.38 87 ALA A C 1
ATOM 708 O O . ALA A 1 87 ? -0.670 -3.236 0.544 1.00 98.38 87 ALA A O 1
ATOM 709 N N . TRP A 1 88 ? 0.607 -4.781 -0.431 1.00 98.25 88 TRP A N 1
ATOM 710 C CA . TRP A 1 88 ? -0.032 -5.895 0.284 1.00 98.25 88 TRP A CA 1
ATOM 711 C C . TRP A 1 88 ? 0.193 -5.855 1.797 1.00 98.25 88 TRP A C 1
ATOM 713 O O . TRP A 1 88 ? -0.712 -6.197 2.558 1.00 98.25 88 TRP A O 1
ATOM 723 N N . LYS A 1 89 ? 1.372 -5.418 2.258 1.00 98.56 89 LYS A N 1
ATOM 724 C CA . LYS A 1 89 ? 1.606 -5.192 3.693 1.00 98.56 89 LYS A CA 1
ATOM 725 C C . LYS A 1 89 ? 0.706 -4.083 4.233 1.00 98.56 89 LYS A C 1
ATOM 727 O O . LYS A 1 89 ? 0.123 -4.272 5.294 1.00 98.56 89 LYS A O 1
ATOM 732 N N . ALA A 1 90 ? 0.542 -2.987 3.491 1.00 98.25 90 ALA A N 1
ATOM 733 C CA . ALA A 1 90 ? -0.381 -1.917 3.863 1.00 98.25 90 ALA A CA 1
ATOM 734 C C . ALA A 1 90 ? -1.820 -2.444 3.990 1.00 98.25 90 ALA A C 1
ATOM 736 O O . ALA A 1 90 ? -2.484 -2.204 4.996 1.00 98.25 90 ALA A O 1
ATOM 737 N N . ARG A 1 91 ? -2.268 -3.257 3.021 1.00 98.25 91 ARG A N 1
ATOM 738 C CA . ARG A 1 91 ? -3.584 -3.919 3.051 1.00 98.25 91 ARG A CA 1
ATOM 739 C C . ARG A 1 91 ? -3.747 -4.830 4.263 1.00 98.25 91 ARG A C 1
ATOM 741 O O . ARG A 1 91 ? -4.796 -4.831 4.899 1.00 98.25 91 ARG A O 1
ATOM 748 N N . LYS A 1 92 ? -2.700 -5.575 4.626 1.00 98.31 92 LYS A N 1
ATOM 749 C CA . LYS A 1 92 ? -2.695 -6.414 5.828 1.00 98.31 92 LYS A CA 1
ATOM 750 C C . LYS A 1 92 ? -2.827 -5.586 7.112 1.00 98.31 92 LYS A C 1
ATOM 752 O O . LYS A 1 92 ? -3.658 -5.940 7.942 1.00 98.31 92 LYS A O 1
ATOM 757 N N . ALA A 1 93 ? -2.060 -4.505 7.259 1.00 98.00 93 ALA A N 1
ATOM 758 C CA . ALA A 1 93 ? -2.167 -3.607 8.412 1.00 98.00 93 ALA A CA 1
ATOM 759 C C . ALA A 1 93 ? -3.577 -3.000 8.508 1.00 98.00 93 ALA A C 1
ATOM 761 O O . ALA A 1 93 ? -4.203 -3.016 9.565 1.00 98.00 93 ALA A O 1
ATOM 762 N N . MET A 1 94 ? -4.143 -2.581 7.374 1.00 97.94 94 MET A N 1
ATOM 763 C CA . MET A 1 94 ? -5.515 -2.081 7.320 1.00 97.94 94 MET A CA 1
ATOM 764 C C . MET A 1 94 ? -6.556 -3.146 7.720 1.00 97.94 94 MET A C 1
ATOM 766 O O . MET A 1 94 ? -7.511 -2.841 8.433 1.00 97.94 94 MET A O 1
ATOM 770 N N . ASN A 1 95 ? -6.373 -4.409 7.323 1.00 97.88 95 ASN A N 1
ATOM 771 C CA . ASN A 1 95 ? -7.242 -5.501 7.775 1.00 97.88 95 ASN A CA 1
ATOM 772 C C . ASN A 1 95 ? -7.189 -5.675 9.296 1.00 97.88 95 ASN A C 1
ATOM 774 O O . ASN A 1 95 ? -8.238 -5.786 9.918 1.00 97.88 95 ASN A O 1
ATOM 778 N N . GLN A 1 96 ? -6.001 -5.598 9.901 1.00 97.88 96 GLN A N 1
ATOM 779 C CA . GLN A 1 96 ? -5.859 -5.661 11.360 1.00 97.88 96 GLN A CA 1
ATOM 780 C C . GLN A 1 96 ? -6.584 -4.500 12.056 1.00 97.88 96 GLN A C 1
ATOM 782 O O . GLN A 1 96 ? -7.286 -4.719 13.0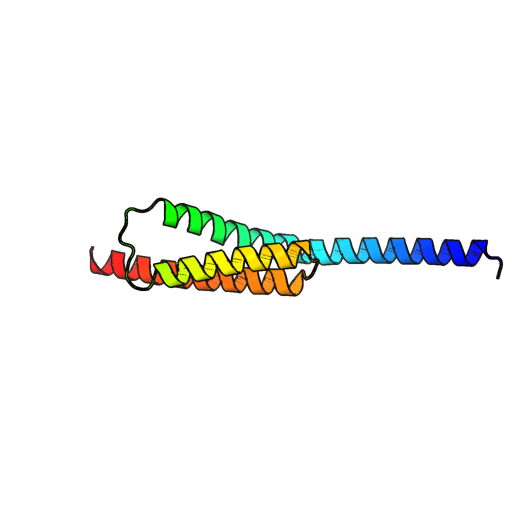42 1.00 97.88 96 GLN A O 1
ATOM 787 N N . ALA A 1 97 ? -6.488 -3.279 11.516 1.00 96.50 97 ALA A N 1
ATOM 788 C CA . ALA A 1 97 ? -7.241 -2.133 12.028 1.00 96.50 97 ALA A CA 1
ATOM 789 C C . ALA A 1 97 ? -8.764 -2.369 11.968 1.00 96.50 97 ALA A C 1
ATOM 791 O O . ALA A 1 97 ? -9.484 -2.088 12.928 1.00 96.50 97 ALA A O 1
ATOM 792 N N . GLN A 1 98 ? -9.263 -2.915 10.856 1.00 95.06 98 GLN A N 1
ATOM 793 C CA . GLN A 1 98 ? -10.686 -3.202 10.678 1.00 95.06 98 GLN A CA 1
ATOM 794 C C . GLN A 1 98 ? -11.185 -4.358 11.556 1.00 95.06 98 GLN A C 1
ATOM 796 O O . GLN A 1 98 ? -12.324 -4.311 12.029 1.00 95.06 98 GLN A O 1
ATOM 801 N N . ASP A 1 99 ? -10.355 -5.369 11.807 1.00 96.50 99 ASP A N 1
ATOM 802 C CA . ASP A 1 99 ? -10.683 -6.468 12.717 1.00 96.50 99 ASP A CA 1
ATOM 803 C C . ASP A 1 99 ? -10.880 -5.946 14.146 1.00 96.50 99 ASP A C 1
ATOM 805 O O . ASP A 1 99 ? -11.876 -6.282 14.790 1.00 96.50 99 ASP A O 1
ATOM 809 N N . ILE A 1 100 ? -9.997 -5.050 14.609 1.00 95.19 100 ILE A N 1
ATOM 810 C CA . ILE A 1 100 ? -10.129 -4.379 15.913 1.00 95.19 100 ILE A CA 1
ATOM 811 C C . ILE A 1 100 ? -11.427 -3.571 15.970 1.00 95.19 100 ILE A C 1
ATOM 813 O O . ILE A 1 100 ? -12.193 -3.703 16.924 1.00 95.19 100 ILE A O 1
ATOM 817 N N . PHE A 1 101 ? -11.704 -2.767 14.940 1.00 92.88 101 PHE A N 1
ATOM 818 C CA . PHE A 1 101 ? -12.942 -1.991 14.867 1.00 92.88 101 PHE A CA 1
ATOM 819 C C . PHE A 1 101 ? -14.187 -2.882 14.938 1.00 92.88 101 PHE A C 1
ATOM 821 O O . PHE A 1 101 ? -15.128 -2.599 15.675 1.00 92.88 101 PHE A O 1
ATOM 828 N N . THR A 1 102 ? -14.186 -3.985 14.191 1.00 92.69 102 THR A N 1
ATOM 829 C CA . THR A 1 102 ? -15.308 -4.927 14.145 1.00 92.69 102 THR A CA 1
ATOM 830 C C . THR A 1 102 ? -15.503 -5.628 15.489 1.00 92.69 102 THR A C 1
ATOM 832 O O . THR A 1 102 ? -16.641 -5.842 15.907 1.00 92.69 102 THR A O 1
ATOM 835 N N . ALA A 1 103 ? -14.414 -5.981 16.173 1.00 94.00 103 ALA A N 1
ATOM 836 C CA . ALA A 1 103 ? -14.463 -6.577 17.502 1.00 94.00 103 ALA A CA 1
ATOM 837 C C . ALA A 1 103 ? -15.019 -5.596 18.548 1.00 94.00 103 ALA A C 1
ATOM 839 O O . ALA A 1 103 ? -15.910 -5.971 19.306 1.00 94.00 103 ALA A O 1
ATOM 840 N N . ASP A 1 104 ? -14.560 -4.339 18.548 1.00 92.62 104 ASP A N 1
ATOM 841 C CA . ASP A 1 104 ? -15.076 -3.294 19.444 1.00 92.62 104 ASP A CA 1
ATOM 842 C C . ASP A 1 104 ? -16.562 -3.003 19.176 1.00 92.62 104 ASP A C 1
ATOM 844 O O . ASP A 1 104 ? -17.361 -2.964 20.110 1.00 92.62 104 ASP A O 1
ATOM 848 N N . TYR A 1 105 ? -16.968 -2.905 17.906 1.00 89.56 105 TYR A N 1
ATOM 849 C CA . TYR A 1 105 ? -18.369 -2.696 17.537 1.00 89.56 105 TYR A CA 1
ATOM 850 C C . TYR A 1 105 ? -19.283 -3.825 18.038 1.00 89.56 105 TYR A C 1
ATOM 852 O O . TYR A 1 105 ? -20.353 -3.544 18.578 1.00 89.56 105 TYR A O 1
ATOM 860 N N . LYS A 1 106 ? -18.854 -5.089 17.907 1.00 93.19 106 LYS A N 1
ATOM 861 C CA . LYS A 1 106 ? -19.583 -6.271 18.410 1.00 93.19 106 LYS A CA 1
ATOM 862 C C . LYS A 1 106 ? -19.596 -6.385 19.934 1.00 93.19 106 LYS A C 1
ATOM 864 O O . LYS A 1 106 ? -20.460 -7.049 20.479 1.00 93.19 106 LYS A O 1
ATOM 869 N N . ALA A 1 107 ? -18.620 -5.810 20.630 1.00 91.50 107 ALA A N 1
ATOM 870 C CA . ALA A 1 107 ? -18.617 -5.805 22.092 1.00 91.50 107 ALA A CA 1
ATOM 871 C C . ALA A 1 107 ? -19.605 -4.773 22.665 1.00 91.50 107 ALA A C 1
ATOM 873 O O . ALA A 1 107 ? -20.018 -4.887 23.818 1.00 91.50 107 ALA A O 1
ATOM 874 N N . ARG A 1 108 ? -19.961 -3.754 21.871 1.00 87.38 108 ARG A N 1
ATOM 875 C CA . ARG A 1 108 ? -20.837 -2.643 22.269 1.00 87.38 108 ARG A CA 1
ATOM 876 C C . ARG A 1 108 ? -22.299 -2.805 21.840 1.00 87.38 108 ARG A C 1
ATOM 878 O O . ARG A 1 108 ? -23.132 -2.065 22.359 1.00 87.38 108 ARG A O 1
ATOM 885 N N . ASN A 1 109 ? -22.595 -3.707 20.903 1.00 83.50 109 ASN A N 1
ATOM 886 C CA . ASN A 1 109 ? -23.934 -3.979 20.360 1.00 83.50 109 ASN A CA 1
ATOM 887 C C . ASN A 1 109 ? -24.239 -5.471 20.438 1.00 83.50 109 ASN A C 1
ATOM 889 O O . ASN A 1 109 ? -25.411 -5.808 20.704 1.00 83.50 109 ASN A O 1
#

Foldseek 3Di:
DPPVVVVVVVVVVVVVVVVVLVVVLVVLVVLLVVLLVVLVVLLVVVVPDDDDQFPPLVVLSVQLVVLSVVLVVCVVVSVRVVSSVSSVVSSVSSVVSVVRRVVVVVVVD

Radius of gyration: 21.17 Å; chains: 1; bounding box: 55×18×62 Å

Secondary structure (DSSP, 8-state):
--HHHHHHHHHHHHHHHHHHHHHHHHHHHHHHHHHHHHHHHHHHHHHTSPSPPPTTHHHHHHHHHHHHHHHHHHHHTT-HHHHHHHHHHHHHHHHHHHHHHHHHHHHH-